Protein AF-A0A9E2S069-F1 (afdb_monomer_lite)

Secondary structure (DSSP, 8-state):
-EEETTEEEEEETTEEEEEETT--SPPP--S----SB---TT-TT--S-SB--S----EEE-SSPPPHHHHHHHHT-SSHHHHHHHHHHT--SEEE----

pLDDT: mean 95.35, std 4.2, range [63.06, 98.62]

Structure (mmCIF, N/CA/C/O backbone):
data_AF-A0A9E2S069-F1
#
_entry.id   AF-A0A9E2S069-F1
#
loop_
_atom_site.group_PDB
_atom_site.id
_atom_site.type_symbol
_atom_site.label_atom_id
_atom_site.label_alt_id
_atom_site.label_comp_id
_atom_site.label_asym_id
_atom_site.label_entity_id
_atom_site.label_seq_id
_atom_site.pdbx_PDB_ins_code
_atom_site.Cartn_x
_atom_site.Cartn_y
_atom_site.Cartn_z
_atom_site.occupancy
_atom_site.B_iso_or_equiv
_atom_site.auth_seq_id
_atom_site.auth_comp_id
_atom_site.auth_asym_id
_atom_site.auth_atom_id
_atom_site.pdbx_PDB_model_num
ATOM 1 N N . ALA A 1 1 ? 0.443 -3.368 -1.540 1.00 88.69 1 ALA A N 1
ATOM 2 C CA . ALA A 1 1 ? 1.568 -4.324 -1.665 1.00 88.69 1 ALA A CA 1
ATOM 3 C C . ALA A 1 1 ? 2.400 -4.294 -0.386 1.00 88.69 1 ALA A C 1
ATOM 5 O O . ALA A 1 1 ? 2.338 -3.306 0.332 1.00 88.69 1 ALA A O 1
ATOM 6 N N . THR A 1 2 ? 3.148 -5.354 -0.094 1.00 95.38 2 THR A N 1
ATOM 7 C CA . THR A 1 2 ? 4.043 -5.463 1.069 1.00 95.38 2 THR A CA 1
ATOM 8 C C . THR A 1 2 ? 5.402 -5.998 0.613 1.00 95.38 2 THR A C 1
ATOM 10 O O . THR A 1 2 ? 5.453 -6.784 -0.333 1.00 95.38 2 THR A O 1
ATOM 13 N N . LEU A 1 3 ? 6.491 -5.553 1.240 1.00 97.31 3 LEU A N 1
ATOM 14 C CA . LEU A 1 3 ? 7.865 -5.910 0.878 1.00 97.31 3 LEU A CA 1
ATOM 15 C C . LEU A 1 3 ? 8.624 -6.358 2.124 1.00 97.31 3 LEU A C 1
ATOM 17 O O . LEU A 1 3 ? 8.684 -5.629 3.112 1.00 97.31 3 LEU A O 1
ATOM 21 N N . SER A 1 4 ? 9.224 -7.542 2.062 1.00 96.56 4 SER A N 1
ATOM 22 C CA . SER A 1 4 ? 10.077 -8.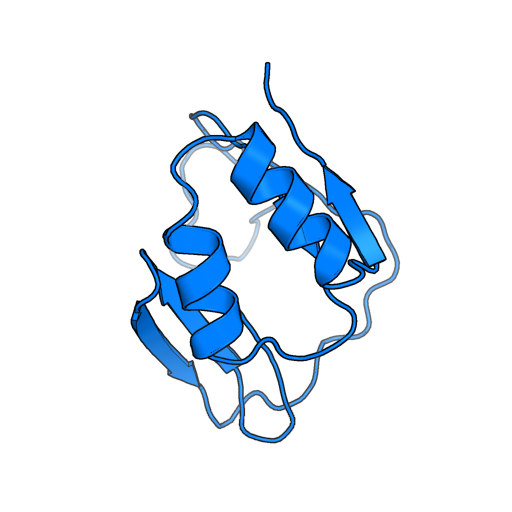086 3.121 1.00 96.56 4 SER A CA 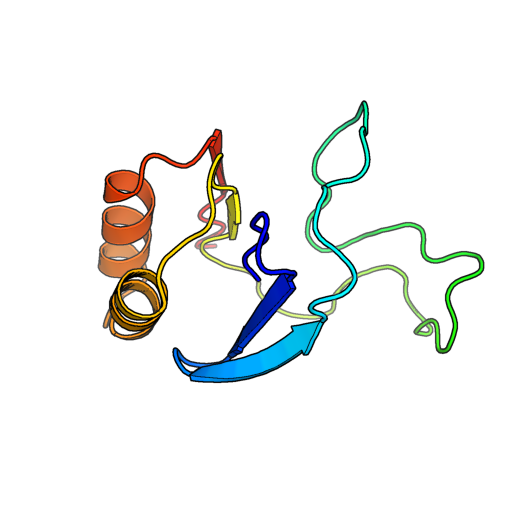1
ATOM 23 C C . SER A 1 4 ? 11.317 -8.756 2.531 1.00 96.56 4 SER A C 1
ATOM 25 O O . SER A 1 4 ? 11.479 -8.835 1.315 1.00 96.56 4 SER A O 1
ATOM 27 N N . SER A 1 5 ? 12.163 -9.322 3.392 1.00 96.19 5 SER A N 1
ATOM 28 C CA . SER A 1 5 ? 13.277 -10.174 2.963 1.00 96.19 5 SER A CA 1
ATOM 29 C C . SER A 1 5 ? 12.836 -11.429 2.197 1.00 96.19 5 SER A C 1
ATOM 31 O O . SER A 1 5 ? 13.664 -12.039 1.531 1.00 96.19 5 SER A O 1
ATOM 33 N N . ALA A 1 6 ? 11.556 -11.811 2.270 1.00 96.00 6 ALA A N 1
ATOM 34 C CA . ALA A 1 6 ? 10.988 -12.923 1.509 1.00 96.00 6 ALA A CA 1
ATOM 35 C C . ALA A 1 6 ? 10.483 -12.525 0.107 1.00 96.00 6 ALA A C 1
ATOM 37 O O . ALA A 1 6 ? 10.052 -13.398 -0.644 1.00 96.00 6 ALA A O 1
ATOM 38 N N . GLY A 1 7 ? 10.497 -11.233 -0.237 1.00 97.25 7 GLY A N 1
ATOM 39 C CA . GLY A 1 7 ? 10.020 -10.726 -1.522 1.00 97.25 7 GLY A CA 1
ATOM 40 C C . GLY A 1 7 ? 8.949 -9.644 -1.409 1.00 97.25 7 GLY A C 1
ATOM 41 O O . GLY A 1 7 ? 8.604 -9.174 -0.316 1.00 97.25 7 GLY A O 1
ATOM 42 N N . MET A 1 8 ? 8.393 -9.288 -2.565 1.00 98.06 8 MET A N 1
ATOM 43 C CA . MET A 1 8 ? 7.263 -8.376 -2.712 1.00 98.06 8 MET A CA 1
ATOM 44 C C . MET A 1 8 ? 5.968 -9.148 -2.970 1.00 98.06 8 MET A C 1
ATOM 46 O O . MET A 1 8 ? 5.941 -10.086 -3.763 1.00 98.06 8 MET A O 1
ATOM 50 N N . PHE A 1 9 ? 4.874 -8.720 -2.346 1.00 98.25 9 PHE A N 1
ATOM 51 C CA . PHE A 1 9 ? 3.566 -9.367 -2.454 1.00 98.25 9 PHE A CA 1
ATOM 52 C C . PHE A 1 9 ? 2.475 -8.326 -2.723 1.00 98.25 9 PHE A C 1
ATOM 54 O O . PHE A 1 9 ? 2.368 -7.313 -2.020 1.00 98.25 9 PHE A O 1
ATOM 61 N N . LEU A 1 10 ? 1.648 -8.573 -3.738 1.00 98.12 10 LEU A N 1
ATOM 62 C CA . LEU A 1 10 ? 0.504 -7.741 -4.096 1.00 98.12 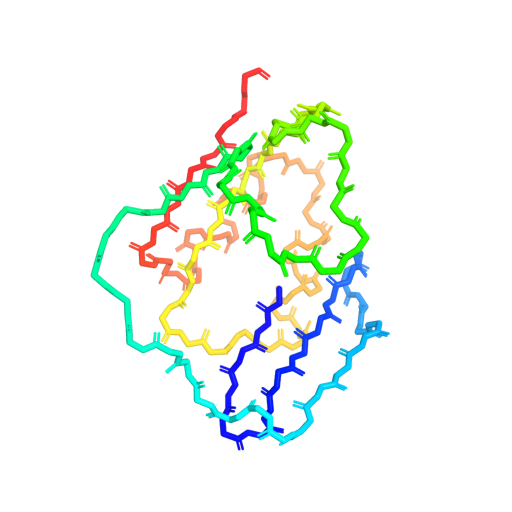10 LEU A CA 1
ATOM 63 C C . LEU A 1 10 ? -0.785 -8.429 -3.662 1.00 98.12 10 LEU A C 1
ATOM 65 O O . LEU A 1 10 ? -1.028 -9.586 -4.006 1.00 98.12 10 LEU A O 1
ATOM 69 N N . TYR A 1 11 ? -1.611 -7.677 -2.946 1.00 98.44 11 TYR A N 1
ATOM 70 C CA . TYR A 1 11 ? -2.922 -8.103 -2.490 1.00 98.44 11 TYR A CA 1
ATOM 71 C C . TYR A 1 11 ? -3.983 -7.192 -3.102 1.00 98.44 11 TYR A C 1
ATOM 73 O O . TYR A 1 11 ? -3.768 -5.981 -3.178 1.00 98.44 11 TYR A O 1
ATOM 81 N N . VAL A 1 12 ? -5.100 -7.781 -3.513 1.00 97.94 12 VAL A N 1
ATOM 82 C CA . VAL A 1 12 ? -6.320 -7.106 -3.968 1.00 97.94 12 VAL A CA 1
ATOM 83 C C . VAL A 1 12 ? -7.475 -7.764 -3.226 1.00 97.94 12 VAL A C 1
ATOM 85 O O . VAL A 1 12 ? -7.495 -8.988 -3.102 1.00 97.94 12 VAL A O 1
ATOM 88 N N . ASP A 1 13 ? -8.383 -6.964 -2.671 1.00 97.06 13 ASP A N 1
ATOM 89 C CA . ASP A 1 13 ? -9.546 -7.447 -1.918 1.00 97.06 13 ASP A CA 1
ATOM 90 C C . ASP A 1 13 ? -9.184 -8.476 -0.828 1.00 97.06 13 ASP A C 1
ATOM 92 O O . ASP A 1 13 ? -9.733 -9.574 -0.738 1.00 97.06 13 ASP A O 1
ATOM 96 N N . GLY A 1 14 ? -8.147 -8.168 -0.041 1.00 97.19 14 GLY A N 1
ATOM 97 C CA . GLY A 1 14 ? -7.658 -9.050 1.025 1.00 97.19 14 GLY A CA 1
ATOM 98 C C . GLY A 1 14 ? -6.864 -10.281 0.557 1.00 97.19 14 GLY A C 1
ATOM 99 O O . GLY A 1 14 ? -6.286 -10.977 1.388 1.00 97.19 14 GLY A O 1
ATOM 100 N N . THR A 1 15 ? -6.782 -10.547 -0.750 1.00 97.62 15 THR A N 1
ATOM 101 C CA . THR A 1 15 ? -6.228 -11.788 -1.316 1.00 97.62 15 THR A CA 1
ATOM 102 C C . THR A 1 15 ? -4.924 -11.535 -2.067 1.00 97.62 15 THR A C 1
ATOM 104 O O . THR A 1 15 ? -4.829 -10.586 -2.841 1.00 97.62 15 THR A O 1
ATOM 107 N N . GLN A 1 16 ? -3.906 -12.385 -1.884 1.00 98.06 16 GLN A N 1
ATOM 108 C CA . GLN A 1 16 ? -2.657 -12.279 -2.646 1.00 98.06 16 GLN A CA 1
ATOM 109 C C . GLN A 1 16 ? -2.893 -12.657 -4.116 1.00 98.06 16 GLN A C 1
ATOM 111 O O . GLN A 1 16 ? -3.282 -13.784 -4.408 1.00 98.06 16 GLN A O 1
ATOM 116 N N . VAL A 1 17 ? -2.601 -11.739 -5.039 1.00 98.62 17 VAL A N 1
ATOM 117 C CA . VAL A 1 17 ? -2.787 -11.937 -6.491 1.00 98.62 17 VAL A CA 1
ATOM 118 C C . VAL A 1 17 ? -1.475 -12.031 -7.265 1.00 98.62 17 VAL A C 1
ATOM 120 O O . VAL A 1 17 ? -1.451 -12.562 -8.371 1.00 98.62 17 VAL A O 1
ATOM 123 N N . ALA A 1 18 ? -0.374 -11.535 -6.697 1.00 98.25 18 ALA A N 1
ATOM 124 C CA . ALA A 1 18 ? 0.952 -11.654 -7.290 1.00 98.25 18 ALA A CA 1
ATOM 125 C C . ALA A 1 18 ? 2.045 -11.619 -6.218 1.00 98.25 18 ALA A C 1
ATOM 127 O O . ALA A 1 18 ? 1.859 -11.069 -5.128 1.00 98.25 18 ALA A O 1
ATOM 128 N N . SER A 1 19 ? 3.203 -12.180 -6.549 1.00 98.06 19 SER A N 1
ATOM 129 C CA . SER A 1 19 ? 4.402 -12.125 -5.718 1.00 98.06 19 SER A CA 1
ATOM 130 C C . SER A 1 19 ? 5.659 -12.149 -6.577 1.00 98.06 19 SER A C 1
ATOM 132 O O . SER A 1 19 ? 5.691 -12.847 -7.589 1.00 98.06 19 SER A O 1
ATOM 134 N N . ASP A 1 20 ? 6.697 -11.454 -6.129 1.00 97.75 20 ASP A N 1
ATOM 135 C CA . ASP A 1 20 ? 8.040 -11.500 -6.699 1.00 97.75 20 ASP A CA 1
ATOM 136 C C . ASP A 1 20 ? 9.058 -11.762 -5.574 1.00 97.75 20 ASP A C 1
ATOM 138 O O . ASP A 1 20 ? 9.365 -10.850 -4.800 1.00 97.75 20 ASP A O 1
ATOM 142 N N . PRO A 1 21 ? 9.577 -12.998 -5.449 1.00 97.44 21 PRO A N 1
ATOM 143 C CA . PRO A 1 21 ? 10.543 -13.345 -4.410 1.00 97.44 21 PRO A CA 1
ATOM 144 C C . PRO A 1 21 ? 11.943 -12.773 -4.673 1.00 97.44 21 PRO A C 1
ATOM 146 O O . PRO A 1 21 ? 12.777 -12.789 -3.772 1.00 97.44 21 PRO A O 1
ATOM 149 N N . SER A 1 22 ? 12.229 -12.289 -5.888 1.00 97.62 22 SER A N 1
ATOM 150 C CA . SER A 1 22 ? 13.551 -11.761 -6.246 1.00 97.62 22 SER A CA 1
ATOM 151 C C . SER A 1 22 ? 13.774 -10.324 -5.768 1.00 97.62 22 SER A C 1
ATOM 153 O O . SER A 1 22 ? 14.916 -9.896 -5.605 1.00 97.62 22 SER A O 1
ATOM 155 N N . ASN A 1 23 ? 12.695 -9.587 -5.497 1.00 96.25 23 ASN A N 1
ATOM 156 C CA . ASN A 1 23 ? 12.754 -8.218 -5.009 1.00 96.25 23 ASN A CA 1
ATOM 157 C C . ASN A 1 23 ? 12.612 -8.178 -3.481 1.00 96.25 23 ASN A C 1
ATOM 159 O O . ASN A 1 23 ? 11.504 -8.207 -2.950 1.00 96.25 23 ASN A O 1
ATOM 163 N N . THR A 1 24 ? 13.742 -8.127 -2.775 1.00 96.88 24 THR A N 1
ATOM 164 C CA . THR A 1 24 ? 13.808 -8.250 -1.306 1.00 96.88 24 THR A CA 1
ATOM 165 C C . THR A 1 24 ? 14.182 -6.952 -0.589 1.00 96.88 24 THR A C 1
ATOM 167 O O . THR A 1 24 ? 14.372 -6.948 0.628 1.00 96.88 24 THR A O 1
ATOM 170 N N . SER A 1 25 ? 14.349 -5.847 -1.320 1.00 94.75 25 SER A N 1
ATOM 171 C CA . SER A 1 25 ? 14.798 -4.568 -0.761 1.00 94.75 25 SER A CA 1
ATOM 172 C C . SER A 1 25 ? 14.189 -3.388 -1.499 1.00 94.75 25 SER A C 1
ATOM 174 O O . SER A 1 25 ? 14.158 -3.367 -2.727 1.00 94.75 25 SER A O 1
ATOM 176 N N . ALA A 1 26 ? 13.756 -2.377 -0.749 1.00 90.94 26 ALA A N 1
ATOM 177 C CA . ALA A 1 26 ? 13.245 -1.150 -1.337 1.00 90.94 26 ALA A CA 1
ATOM 178 C C . ALA A 1 26 ? 14.387 -0.344 -1.966 1.00 90.94 26 ALA A C 1
ATOM 180 O O . ALA A 1 26 ? 15.503 -0.306 -1.444 1.00 90.94 26 ALA A O 1
ATOM 181 N N . GLN A 1 27 ? 14.088 0.357 -3.054 1.00 91.25 27 GLN A N 1
ATOM 182 C CA . GLN A 1 27 ? 14.981 1.382 -3.574 1.00 91.25 27 GLN A CA 1
ATOM 183 C C . GLN A 1 27 ? 15.045 2.562 -2.593 1.00 91.25 27 GLN A C 1
ATOM 185 O O . GLN A 1 27 ? 14.013 3.073 -2.158 1.00 91.25 27 GLN A O 1
ATOM 190 N N . THR A 1 28 ? 16.251 3.050 -2.298 1.00 91.06 28 THR A N 1
ATOM 191 C CA . THR A 1 28 ? 16.419 4.320 -1.583 1.00 91.06 28 THR A CA 1
ATOM 192 C C . THR A 1 28 ? 15.945 5.469 -2.467 1.00 91.06 28 THR A C 1
ATOM 194 O O . THR A 1 28 ? 16.476 5.682 -3.558 1.00 91.06 28 THR A O 1
ATOM 197 N N . PHE A 1 29 ? 14.972 6.234 -1.982 1.00 88.69 29 PHE A N 1
ATOM 198 C CA . PHE A 1 29 ? 14.405 7.369 -2.698 1.00 88.69 29 PHE A CA 1
ATOM 199 C C . PHE A 1 29 ? 14.319 8.589 -1.779 1.00 88.69 29 PHE A C 1
ATOM 201 O O . PHE A 1 29 ? 13.857 8.484 -0.646 1.00 88.69 29 PHE A O 1
ATOM 208 N N . SER A 1 30 ? 14.767 9.747 -2.272 1.00 92.69 30 SER A N 1
ATOM 209 C CA . SER A 1 30 ? 14.629 11.035 -1.586 1.00 92.69 30 SER A CA 1
ATOM 210 C C . SER A 1 30 ? 13.639 11.897 -2.357 1.00 92.69 30 SER A C 1
ATOM 212 O O . SER A 1 30 ? 13.885 12.261 -3.508 1.00 92.69 30 SER A O 1
ATOM 214 N N . GLY A 1 31 ? 12.500 12.192 -1.739 1.00 91.94 31 GLY A N 1
ATOM 215 C CA . GLY A 1 31 ? 11.432 12.957 -2.364 1.00 91.94 31 GLY A CA 1
ATOM 216 C C . GLY A 1 31 ? 10.120 12.839 -1.602 1.00 91.94 31 GLY A C 1
ATOM 217 O O . GLY A 1 31 ? 10.081 12.397 -0.456 1.00 91.94 31 GLY A O 1
ATOM 218 N N . TYR A 1 32 ? 9.042 13.244 -2.265 1.00 92.31 32 TYR A N 1
ATOM 219 C CA . TYR A 1 32 ? 7.689 13.186 -1.726 1.00 92.31 32 TYR A CA 1
ATOM 220 C C . TYR A 1 32 ? 6.933 11.992 -2.296 1.00 92.31 32 TYR A C 1
ATOM 222 O O . TYR A 1 32 ? 7.113 11.639 -3.464 1.00 92.31 32 TYR A O 1
ATOM 230 N N . TRP A 1 33 ? 6.035 1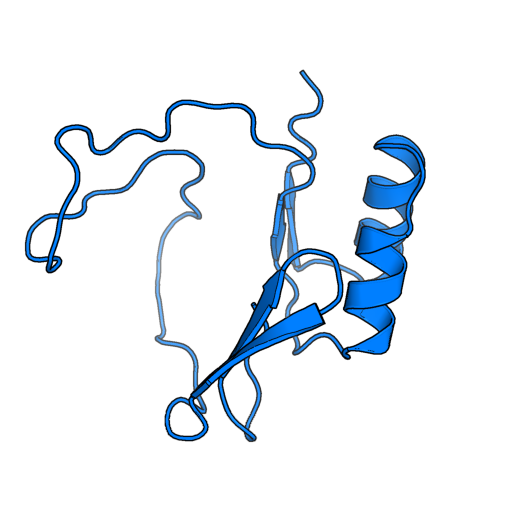1.430 -1.489 1.00 93.38 33 TRP A N 1
ATOM 231 C CA . TRP A 1 33 ? 4.989 10.547 -1.991 1.00 93.38 33 TRP A CA 1
ATOM 232 C C . TRP A 1 33 ? 4.112 11.299 -2.995 1.00 93.38 33 TRP A C 1
ATOM 234 O O . TRP A 1 33 ? 3.761 12.460 -2.776 1.00 93.38 33 TRP A O 1
ATOM 244 N N . ARG A 1 34 ? 3.770 10.637 -4.101 1.00 94.56 34 ARG A N 1
ATOM 245 C CA . ARG A 1 34 ? 2.868 11.156 -5.132 1.00 94.56 34 ARG A CA 1
ATOM 246 C C . ARG A 1 34 ? 1.657 10.242 -5.204 1.00 94.56 34 ARG A C 1
ATOM 248 O O . ARG A 1 34 ? 1.817 9.031 -5.323 1.00 94.56 34 ARG A O 1
ATOM 255 N N . LEU A 1 35 ? 0.464 10.819 -5.101 1.00 95.19 35 LEU A N 1
ATOM 256 C CA . LEU A 1 35 ? -0.808 10.101 -5.136 1.00 95.19 35 LEU A CA 1
ATOM 257 C C . LEU A 1 35 ? -1.644 10.653 -6.291 1.00 95.19 35 LEU A C 1
ATOM 259 O O . LEU A 1 35 ? -1.771 11.867 -6.432 1.00 95.19 35 LEU A O 1
ATOM 263 N N . GLY A 1 36 ? -2.190 9.772 -7.129 1.00 95.06 36 GLY A N 1
ATOM 264 C CA . GLY A 1 36 ? -3.049 10.152 -8.258 1.00 95.06 36 GLY A CA 1
ATOM 265 C C . GLY A 1 36 ? -2.334 10.762 -9.475 1.00 95.06 36 GLY A C 1
ATOM 266 O O . GLY A 1 36 ? -2.999 11.109 -10.447 1.00 95.06 36 GLY A O 1
ATOM 267 N N . TYR A 1 37 ? -1.005 10.875 -9.452 1.00 95.38 37 TYR A N 1
ATOM 268 C CA . TYR A 1 37 ? -0.180 11.316 -10.579 1.00 95.38 37 TYR A CA 1
ATOM 269 C C . TYR A 1 37 ? 1.260 10.821 -10.422 1.00 95.38 37 TYR A C 1
ATOM 271 O O . TYR A 1 37 ? 1.784 10.832 -9.307 1.00 95.38 37 TYR A O 1
ATOM 279 N N . ASP A 1 38 ? 1.927 10.484 -11.528 1.00 94.38 38 ASP A N 1
ATOM 280 C CA . ASP A 1 38 ? 3.390 10.385 -11.571 1.00 94.38 38 ASP A CA 1
ATOM 281 C C . ASP A 1 38 ? 3.948 10.647 -12.984 1.00 94.38 38 ASP A C 1
ATOM 283 O O . ASP A 1 38 ? 3.216 10.625 -13.964 1.00 94.38 38 ASP A O 1
ATOM 287 N N . ASN A 1 39 ? 5.257 10.873 -13.115 1.00 92.62 39 ASN A N 1
ATOM 288 C CA . ASN A 1 39 ? 5.936 10.898 -14.407 1.00 92.62 39 ASN A CA 1
ATOM 289 C C . ASN A 1 39 ? 6.296 9.470 -14.836 1.00 92.62 39 ASN A C 1
ATOM 291 O O . ASN A 1 39 ? 7.252 8.883 -14.329 1.00 92.62 39 ASN A O 1
ATOM 295 N N . LEU A 1 40 ? 5.565 8.945 -15.819 1.00 93.81 40 LEU A N 1
ATOM 296 C CA . LEU A 1 40 ? 5.726 7.574 -16.308 1.00 93.81 40 LEU A CA 1
ATOM 297 C C . LEU A 1 40 ? 6.613 7.468 -17.561 1.00 93.81 40 LEU A C 1
ATOM 299 O O . LEU A 1 40 ? 6.569 6.470 -18.284 1.00 93.81 40 LEU A O 1
ATOM 303 N N . ASN A 1 41 ? 7.403 8.496 -17.880 1.00 94.00 41 ASN A N 1
ATOM 304 C CA . ASN A 1 41 ? 8.278 8.465 -19.052 1.00 94.00 41 ASN A CA 1
ATOM 305 C C . ASN A 1 41 ? 9.252 7.277 -18.982 1.00 94.00 41 ASN A C 1
ATOM 307 O O . ASN A 1 41 ? 9.966 7.098 -18.000 1.00 94.00 41 ASN A O 1
ATOM 311 N N . GLY A 1 42 ? 9.281 6.471 -20.047 1.00 93.06 42 GLY A N 1
ATOM 312 C CA . GLY A 1 42 ? 10.123 5.274 -20.142 1.00 93.06 42 GLY A CA 1
ATOM 313 C C . GLY A 1 42 ? 9.509 3.995 -19.564 1.00 93.06 42 GLY A C 1
ATOM 314 O O . GLY A 1 42 ? 10.109 2.933 -19.716 1.00 93.06 42 GLY A O 1
ATOM 315 N N . TRP A 1 43 ? 8.320 4.053 -18.954 1.00 92.56 43 TRP A N 1
ATOM 316 C CA . TRP A 1 43 ? 7.619 2.849 -18.507 1.00 92.56 43 TRP A CA 1
ATOM 317 C C . TRP A 1 43 ? 7.009 2.087 -19.693 1.00 92.56 43 TRP A C 1
ATOM 319 O O . TRP A 1 43 ? 6.383 2.704 -20.565 1.00 92.56 43 TRP A O 1
ATOM 329 N N . PRO A 1 44 ? 7.130 0.747 -19.733 1.00 95.06 44 PRO A N 1
ATOM 330 C CA . PRO A 1 44 ? 6.359 -0.073 -20.660 1.00 95.06 44 PRO A CA 1
ATOM 331 C C . PRO A 1 44 ? 4.854 0.148 -20.460 1.00 95.06 44 PRO A C 1
ATOM 333 O O . PRO A 1 44 ? 4.391 0.290 -19.330 1.00 95.06 44 PRO A O 1
ATOM 336 N N . SER A 1 45 ? 4.084 0.150 -21.551 1.00 93.38 45 SER A N 1
ATOM 337 C CA . SER A 1 45 ? 2.613 0.253 -21.515 1.00 93.38 45 SER A CA 1
ATOM 338 C C . SER A 1 45 ? 2.059 1.507 -20.811 1.00 93.38 45 SER A C 1
ATOM 340 O O . SER A 1 45 ? 0.987 1.455 -20.209 1.00 93.38 45 SER A O 1
ATOM 342 N N . LYS A 1 46 ? 2.769 2.642 -20.892 1.00 92.69 46 LYS A N 1
ATOM 343 C CA . LYS A 1 46 ? 2.332 3.932 -20.329 1.00 92.69 46 LYS A CA 1
ATOM 344 C C . LYS A 1 46 ? 0.915 4.331 -20.821 1.00 92.69 46 LYS A C 1
ATOM 346 O O . LYS A 1 46 ? 0.671 4.286 -22.030 1.00 92.69 46 LYS A O 1
ATOM 351 N N . PRO A 1 47 ? -0.000 4.773 -19.930 1.00 92.44 47 PRO A N 1
ATOM 352 C CA . PRO A 1 47 ? -1.312 5.308 -20.313 1.00 92.44 47 PRO A CA 1
ATOM 353 C C . PRO A 1 47 ? -1.221 6.670 -21.025 1.00 92.44 47 PRO A C 1
ATOM 355 O O . PRO A 1 47 ? -0.210 7.364 -20.968 1.00 92.44 47 PRO A O 1
ATOM 358 N N . ALA A 1 48 ? -2.312 7.096 -21.671 1.00 92.94 48 ALA A N 1
ATOM 359 C CA . ALA A 1 48 ? -2.367 8.392 -22.363 1.00 92.94 48 ALA A CA 1
ATOM 360 C C . ALA A 1 48 ? -2.277 9.609 -21.417 1.00 92.94 48 ALA A C 1
ATOM 362 O O . ALA A 1 48 ? -1.876 10.689 -21.844 1.00 92.94 48 ALA A O 1
ATOM 363 N N . SER A 1 49 ? -2.652 9.437 -20.148 1.00 95.06 49 SER A N 1
ATOM 364 C CA . SER A 1 49 ? -2.594 10.459 -19.101 1.00 95.06 49 SER A CA 1
ATOM 365 C C . SER A 1 49 ? -1.713 9.970 -17.957 1.00 95.06 49 SER A C 1
ATOM 367 O O . SER A 1 49 ? -1.852 8.831 -17.524 1.00 95.06 49 SER A O 1
ATOM 369 N N . ASP A 1 50 ? -0.862 10.854 -17.439 1.00 96.50 50 ASP A N 1
ATOM 370 C CA . ASP A 1 50 ? -0.054 10.622 -16.235 1.00 96.50 50 ASP A CA 1
ATOM 371 C C . ASP A 1 50 ? -0.877 10.752 -14.929 1.00 96.50 50 ASP A C 1
ATOM 373 O O . ASP A 1 50 ? -0.386 10.450 -13.842 1.00 96.50 50 ASP A O 1
ATOM 377 N N . TYR A 1 51 ? -2.141 11.186 -15.026 1.00 96.50 51 TYR A N 1
ATOM 378 C CA . TYR A 1 51 ? -3.082 11.301 -13.906 1.00 96.50 51 TYR A CA 1
ATOM 379 C C . TYR A 1 51 ? -4.009 10.089 -13.804 1.00 96.50 51 TYR A C 1
ATOM 381 O O . TYR A 1 51 ? -4.554 9.625 -14.810 1.00 96.50 51 TYR A O 1
ATOM 389 N N . PHE A 1 52 ? -4.258 9.645 -12.572 1.00 95.19 52 PHE A N 1
ATOM 390 C CA . PHE A 1 52 ? -5.292 8.666 -12.252 1.00 95.19 52 PHE A CA 1
ATOM 391 C C . PHE A 1 52 ? -6.688 9.283 -12.411 1.00 95.19 52 PHE A C 1
ATOM 393 O O . PHE A 1 52 ? -6.948 10.381 -11.921 1.00 95.19 52 PHE A O 1
ATOM 400 N N . VAL A 1 53 ? -7.595 8.563 -13.075 1.00 95.12 53 VAL A N 1
ATOM 401 C CA . VAL A 1 53 ? -8.995 8.973 -13.252 1.00 95.12 53 VAL A CA 1
ATOM 402 C C . VAL A 1 53 ? -9.875 8.089 -12.375 1.00 95.12 53 VAL A C 1
ATOM 404 O O . VAL A 1 53 ? -10.253 6.988 -12.769 1.00 95.12 53 VAL A O 1
ATOM 407 N N . GLY A 1 54 ? -10.179 8.570 -11.172 1.00 93.38 54 GLY A N 1
ATOM 408 C CA . GLY A 1 54 ? -11.010 7.867 -10.202 1.00 93.38 54 GLY A CA 1
ATOM 409 C C . GLY A 1 54 ? -10.915 8.480 -8.810 1.00 93.38 54 GLY A C 1
ATOM 410 O O . GLY A 1 54 ? -10.294 9.527 -8.619 1.00 93.38 54 GLY A O 1
ATOM 411 N N . ASN A 1 55 ? -11.521 7.806 -7.837 1.00 94.31 55 ASN A N 1
ATOM 412 C CA . ASN A 1 55 ? -11.445 8.177 -6.430 1.00 94.31 55 ASN A CA 1
ATOM 413 C C . ASN A 1 55 ? -10.350 7.367 -5.729 1.00 94.31 55 ASN A C 1
ATOM 415 O O . ASN A 1 55 ? -10.160 6.185 -6.014 1.00 94.31 55 ASN A O 1
ATOM 419 N N . LEU A 1 56 ? -9.637 8.017 -4.814 1.00 93.94 56 LEU A N 1
ATOM 420 C CA . LEU A 1 56 ? -8.678 7.392 -3.910 1.00 93.94 56 LEU A CA 1
ATOM 421 C C . LEU A 1 56 ? -9.126 7.693 -2.486 1.00 93.94 56 LEU A C 1
ATOM 423 O O . LEU A 1 56 ? -9.501 8.826 -2.200 1.00 93.94 56 LEU A O 1
ATOM 427 N N . ALA A 1 57 ? -9.045 6.693 -1.620 1.00 95.06 57 ALA A N 1
ATOM 428 C CA . ALA A 1 57 ? -9.293 6.806 -0.192 1.00 95.06 57 ALA A CA 1
ATOM 429 C C . ALA A 1 57 ? -8.239 5.989 0.563 1.00 95.06 57 ALA A C 1
ATOM 431 O O . ALA A 1 57 ? -7.603 5.103 -0.012 1.00 95.06 57 ALA A O 1
ATOM 432 N N . ASP A 1 58 ? -8.043 6.332 1.832 1.00 96.25 58 ASP A N 1
ATOM 433 C CA . ASP A 1 58 ? -7.322 5.551 2.833 1.00 96.25 58 ASP A CA 1
ATOM 434 C C . ASP A 1 58 ? -5.903 5.089 2.424 1.00 96.25 58 ASP A C 1
ATOM 436 O O . ASP A 1 58 ? -5.452 3.978 2.704 1.00 96.25 58 ASP A O 1
ATOM 440 N N . VAL A 1 59 ? -5.129 5.977 1.790 1.00 97.25 59 VAL A N 1
ATOM 441 C CA . VAL A 1 59 ? -3.765 5.651 1.350 1.00 97.25 59 VAL A CA 1
ATOM 442 C C . VAL A 1 59 ? -2.791 5.703 2.524 1.00 97.25 59 VAL A C 1
ATOM 444 O O . VAL A 1 59 ? -2.535 6.772 3.078 1.00 97.25 59 VAL A O 1
ATOM 447 N N . ALA A 1 60 ? -2.179 4.567 2.859 1.00 97.88 60 ALA A N 1
ATOM 448 C CA . ALA A 1 60 ? -1.227 4.445 3.961 1.00 97.88 60 ALA A CA 1
ATOM 449 C C . ALA A 1 60 ? 0.094 3.782 3.548 1.00 97.88 60 ALA A C 1
ATOM 451 O O . ALA A 1 60 ? 0.125 2.871 2.720 1.00 97.88 60 ALA A O 1
ATOM 452 N N . ILE A 1 61 ? 1.187 4.215 4.177 1.00 97.19 61 ILE A N 1
ATOM 453 C CA . ILE A 1 61 ? 2.522 3.624 4.055 1.00 97.19 61 ILE A CA 1
ATOM 454 C C . ILE A 1 61 ? 2.935 3.085 5.419 1.00 97.19 61 ILE A C 1
ATOM 456 O O . ILE A 1 61 ? 2.860 3.799 6.416 1.00 97.19 61 ILE A O 1
ATOM 460 N N . PHE A 1 62 ? 3.407 1.841 5.460 1.00 97.19 62 PHE A N 1
ATOM 461 C CA . PHE A 1 62 ? 3.854 1.180 6.685 1.00 97.19 62 PHE A CA 1
ATOM 462 C C . PHE A 1 62 ? 5.374 0.976 6.658 1.00 97.19 62 PHE A C 1
ATOM 464 O O . PHE A 1 62 ? 5.925 0.662 5.601 1.00 97.19 62 PHE A O 1
ATOM 471 N N . PRO A 1 63 ? 6.074 1.135 7.797 1.00 95.31 63 PRO A N 1
ATOM 472 C CA . PRO A 1 63 ? 7.528 0.971 7.866 1.00 95.31 63 PRO A CA 1
ATOM 473 C C . PRO A 1 63 ? 7.979 -0.498 7.795 1.00 95.31 63 PRO A C 1
ATOM 475 O O . PRO A 1 63 ? 9.177 -0.773 7.770 1.00 95.31 63 PRO A O 1
ATOM 478 N N . SER A 1 64 ? 7.040 -1.445 7.795 1.00 94.38 64 SER A N 1
ATOM 479 C CA . SER A 1 64 ? 7.300 -2.879 7.751 1.00 94.38 64 SER A CA 1
ATOM 480 C C . SER A 1 64 ? 6.261 -3.610 6.907 1.00 94.38 64 SER A C 1
ATOM 482 O O . SER A 1 64 ? 5.191 -3.087 6.583 1.00 94.38 64 SER A O 1
ATOM 484 N N . ALA A 1 65 ? 6.599 -4.845 6.545 1.00 97.25 65 ALA A N 1
ATOM 485 C CA . ALA A 1 65 ? 5.718 -5.709 5.789 1.00 97.25 65 ALA A CA 1
ATOM 486 C C . ALA A 1 65 ? 4.444 -6.042 6.581 1.00 97.25 65 ALA A C 1
ATOM 488 O O . ALA A 1 65 ? 4.520 -6.609 7.672 1.00 97.25 65 ALA A O 1
ATOM 489 N N . LEU A 1 66 ? 3.272 -5.759 6.008 1.00 98.06 66 LEU A N 1
ATOM 490 C CA . LEU A 1 66 ? 2.005 -6.238 6.556 1.00 98.06 66 LEU A CA 1
ATOM 491 C C . LEU A 1 66 ? 1.864 -7.751 6.363 1.00 98.06 66 LEU A C 1
ATOM 493 O O . LEU A 1 66 ? 2.240 -8.293 5.320 1.00 98.06 66 LEU A O 1
ATOM 497 N N . SER A 1 67 ? 1.271 -8.410 7.360 1.00 97.38 67 SER A N 1
ATOM 498 C CA . SER A 1 67 ? 0.846 -9.808 7.256 1.00 97.38 67 SER A CA 1
ATOM 499 C C . SER A 1 67 ? -0.415 -9.936 6.395 1.00 97.38 67 SER A C 1
ATOM 501 O O . SER A 1 67 ? -1.214 -9.000 6.324 1.00 97.38 67 SER A O 1
ATOM 503 N N . ALA A 1 68 ? -0.651 -11.116 5.811 1.00 97.19 68 ALA A N 1
ATOM 504 C CA . ALA A 1 68 ? -1.896 -11.400 5.091 1.00 97.19 68 ALA A CA 1
ATOM 505 C C . ALA A 1 68 ? -3.141 -11.175 5.973 1.00 97.19 68 ALA A C 1
ATOM 507 O O . ALA A 1 68 ? -4.146 -10.653 5.500 1.00 97.19 68 ALA A O 1
ATOM 508 N N . GLN A 1 69 ? -3.051 -11.480 7.274 1.00 97.81 69 GLN A N 1
ATOM 509 C CA . GLN A 1 69 ? -4.134 -11.236 8.227 1.00 97.81 69 GLN A CA 1
ATOM 510 C C . GLN A 1 69 ? -4.412 -9.740 8.412 1.00 97.81 69 GLN A C 1
ATOM 512 O O . GLN A 1 69 ? -5.568 -9.339 8.436 1.00 97.81 69 GLN A O 1
ATOM 517 N N . SER A 1 70 ? -3.370 -8.908 8.516 1.00 98.12 70 SER A N 1
ATOM 518 C CA . SER A 1 70 ? -3.523 -7.450 8.617 1.00 98.12 70 SER A CA 1
ATOM 519 C C . SER A 1 70 ? -4.196 -6.882 7.368 1.00 98.12 70 SER A C 1
ATOM 521 O O . SER A 1 70 ? -5.100 -6.064 7.483 1.00 98.12 70 SER A O 1
ATOM 523 N N . VAL A 1 71 ? -3.799 -7.355 6.182 1.00 98.19 71 VAL A N 1
ATOM 524 C CA . VAL A 1 71 ? -4.413 -6.950 4.909 1.00 98.19 71 VAL A CA 1
ATOM 525 C C . VAL A 1 71 ? -5.885 -7.371 4.842 1.00 98.19 71 VAL A C 1
ATOM 527 O O . VAL A 1 71 ? -6.729 -6.566 4.459 1.00 98.19 71 VAL A O 1
ATOM 530 N N . ALA A 1 72 ? -6.211 -8.597 5.261 1.00 97.62 72 ALA A N 1
ATOM 531 C CA . ALA A 1 72 ? -7.593 -9.066 5.327 1.00 97.62 72 ALA A CA 1
ATOM 532 C C . ALA A 1 72 ? -8.438 -8.249 6.320 1.00 97.62 72 ALA A C 1
ATOM 534 O O . ALA A 1 72 ? -9.579 -7.912 6.015 1.00 97.62 72 ALA A O 1
ATOM 535 N N . THR A 1 73 ? -7.874 -7.879 7.477 1.00 97.50 73 THR A N 1
ATOM 536 C CA . THR A 1 73 ? -8.546 -7.012 8.455 1.00 97.50 73 THR A CA 1
ATOM 537 C C . THR A 1 73 ? -8.873 -5.644 7.859 1.00 97.50 73 THR A C 1
ATOM 539 O O . THR A 1 73 ? -10.007 -5.196 8.008 1.00 97.50 73 THR A O 1
ATOM 542 N N . LEU A 1 74 ? -7.923 -5.009 7.159 1.00 97.81 74 LEU A N 1
ATOM 543 C CA . LEU A 1 74 ? -8.158 -3.731 6.475 1.00 97.81 74 LEU A CA 1
ATOM 544 C C . LEU A 1 74 ? -9.301 -3.849 5.458 1.00 97.81 74 LEU A C 1
ATOM 546 O O . LEU A 1 74 ? -10.263 -3.096 5.536 1.00 97.81 74 LEU A O 1
ATOM 550 N N . TYR A 1 75 ? -9.249 -4.859 4.585 1.00 97.50 75 TYR A N 1
ATOM 551 C CA . TYR A 1 75 ? -10.290 -5.103 3.581 1.00 97.50 75 TYR A CA 1
ATOM 552 C C . TYR A 1 75 ? -11.675 -5.387 4.188 1.00 97.50 75 TYR A C 1
ATOM 554 O O . TYR A 1 75 ? -12.695 -5.014 3.620 1.00 97.50 75 TYR A O 1
ATOM 562 N N . SER A 1 76 ? -11.729 -6.049 5.347 1.00 97.62 76 SER A N 1
ATOM 563 C CA . SER A 1 76 ? -12.993 -6.397 6.008 1.00 97.62 76 SER A CA 1
ATOM 564 C C . SER A 1 76 ? -13.706 -5.217 6.679 1.00 97.62 76 SER A C 1
ATOM 566 O O . SER A 1 76 ? -14.816 -5.388 7.188 1.00 97.62 76 SER A O 1
ATOM 568 N N . ALA A 1 77 ? -13.086 -4.033 6.717 1.00 97.06 77 ALA A N 1
ATOM 569 C CA . ALA A 1 77 ? -13.706 -2.841 7.270 1.00 97.06 77 ALA A CA 1
ATOM 570 C C . ALA A 1 77 ? -14.983 -2.482 6.494 1.00 97.06 77 ALA A C 1
ATOM 572 O O . ALA A 1 77 ? -14.998 -2.370 5.274 1.00 97.06 77 ALA A O 1
ATOM 573 N N . THR A 1 78 ? -16.086 -2.277 7.215 1.00 95.12 78 THR A N 1
ATOM 574 C CA . THR A 1 78 ? -17.404 -2.023 6.606 1.00 95.12 78 THR A CA 1
ATOM 575 C C . THR A 1 78 ? -17.713 -0.534 6.429 1.00 95.12 78 THR A C 1
ATOM 577 O O . THR A 1 78 ? -18.829 -0.172 6.058 1.00 95.12 78 THR A O 1
ATOM 580 N N . SER A 1 79 ? -16.765 0.345 6.756 1.00 94.56 79 SER A N 1
ATOM 581 C CA . SER A 1 79 ? -16.862 1.795 6.584 1.00 94.56 79 SER A CA 1
ATOM 582 C C . SER A 1 79 ? -15.469 2.409 6.485 1.00 94.56 79 SER A C 1
ATOM 584 O O . SER A 1 79 ? -14.535 1.910 7.112 1.00 94.56 79 SER A O 1
ATOM 586 N N . SER A 1 80 ? -15.347 3.556 5.808 1.00 92.25 80 SER A N 1
ATOM 587 C CA . SER A 1 80 ? -14.084 4.311 5.745 1.00 92.25 80 SER A CA 1
ATOM 588 C C . SER A 1 80 ? -13.572 4.681 7.137 1.00 92.25 80 SER A C 1
ATOM 590 O O . SER A 1 80 ? -12.386 4.604 7.417 1.00 92.25 80 SER A O 1
ATOM 592 N N . SER A 1 81 ? -14.467 5.007 8.078 1.00 94.88 81 SER A N 1
ATOM 593 C CA . SER A 1 81 ? -14.066 5.275 9.464 1.00 94.88 81 SER A CA 1
ATOM 594 C C . SER A 1 81 ? -13.444 4.058 10.153 1.00 94.88 81 SER A C 1
ATOM 596 O O . SER A 1 81 ? -12.499 4.220 10.922 1.00 94.88 81 SER A O 1
ATOM 598 N N . ALA A 1 82 ? -13.954 2.850 9.895 1.00 96.50 82 ALA A N 1
ATOM 599 C CA . ALA A 1 82 ? -13.397 1.622 10.448 1.00 96.50 82 ALA A CA 1
ATOM 600 C C . ALA A 1 82 ? -12.051 1.287 9.791 1.00 96.50 82 ALA A C 1
ATOM 602 O O . ALA A 1 82 ? -11.113 0.916 10.496 1.00 96.50 82 ALA A O 1
ATOM 603 N N . GLU A 1 83 ? -11.939 1.483 8.475 1.00 96.94 83 GLU A N 1
ATOM 604 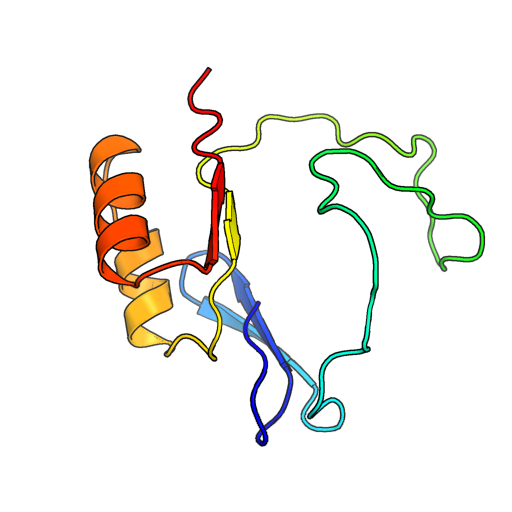C CA . GLU A 1 83 ? -10.695 1.288 7.729 1.00 96.94 83 GLU A CA 1
ATOM 605 C C . GLU A 1 83 ? -9.608 2.253 8.208 1.00 96.94 83 GLU A C 1
ATOM 607 O O . GLU A 1 83 ? -8.543 1.807 8.632 1.00 96.94 83 GLU A O 1
ATOM 612 N N . SER A 1 84 ? -9.900 3.557 8.281 1.00 97.12 84 SER A N 1
ATOM 613 C CA . SER A 1 84 ? -8.965 4.560 8.796 1.00 97.12 84 SER A CA 1
ATOM 614 C C . SER A 1 84 ? -8.479 4.230 10.217 1.00 97.12 84 SER A C 1
ATOM 616 O O . SER A 1 84 ? -7.299 4.397 10.523 1.00 97.12 84 SER A O 1
ATOM 618 N N . GLN A 1 85 ? -9.353 3.737 11.105 1.00 97.19 85 GLN A N 1
ATOM 619 C CA . GLN A 1 85 ? -8.950 3.327 12.459 1.00 97.19 85 GLN A CA 1
ATOM 620 C C . GLN A 1 85 ? -8.059 2.079 12.447 1.00 97.19 85 GLN A C 1
ATOM 622 O O . GLN A 1 85 ? -7.059 2.029 13.165 1.00 97.19 85 GLN A O 1
ATOM 627 N N . ALA A 1 86 ? -8.385 1.088 11.615 1.00 97.81 86 ALA A N 1
ATOM 628 C CA . ALA A 1 86 ? -7.567 -0.108 11.450 1.00 97.81 86 ALA A CA 1
ATOM 629 C C . ALA A 1 86 ? -6.182 0.229 10.867 1.00 97.81 86 ALA A C 1
ATOM 631 O O . ALA A 1 86 ? -5.178 -0.322 11.317 1.00 97.81 86 ALA A O 1
ATOM 632 N N . ILE A 1 87 ? -6.109 1.187 9.938 1.00 98.44 87 ILE A N 1
ATOM 633 C CA . ILE A 1 87 ? -4.853 1.734 9.417 1.00 98.44 87 ILE A CA 1
ATOM 634 C C . ILE A 1 87 ? -4.039 2.368 10.541 1.00 98.44 87 ILE A C 1
ATOM 636 O O . ILE A 1 87 ? -2.880 2.008 10.723 1.00 98.44 87 ILE A O 1
ATOM 640 N N . LEU A 1 88 ? -4.630 3.277 11.323 1.00 97.94 88 LEU A N 1
ATOM 641 C CA . LEU A 1 88 ? -3.929 3.964 12.413 1.00 97.94 88 LEU A CA 1
ATOM 642 C C . LEU A 1 88 ? -3.400 2.985 13.472 1.00 97.94 88 LEU A C 1
ATOM 644 O O . LEU A 1 88 ? -2.289 3.167 13.968 1.00 97.94 88 LEU A O 1
ATOM 648 N N . ALA A 1 89 ? -4.140 1.911 13.764 1.00 98.00 89 ALA A N 1
ATOM 649 C CA . ALA A 1 89 ? -3.711 0.860 14.688 1.00 98.00 89 ALA A CA 1
ATOM 650 C C . ALA A 1 89 ? -2.453 0.101 14.217 1.00 98.00 89 ALA A C 1
ATOM 652 O O . ALA A 1 89 ? -1.732 -0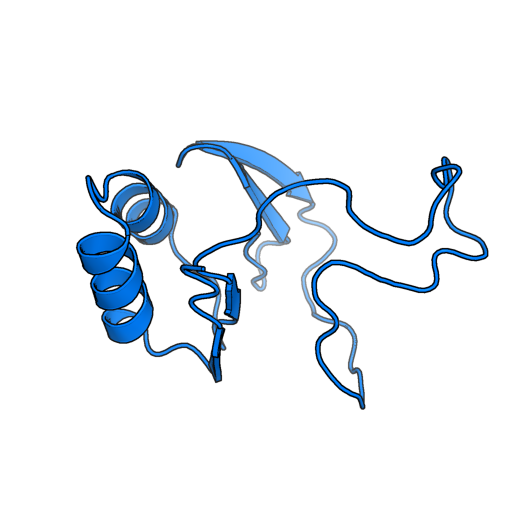.472 15.036 1.00 98.00 89 ALA A O 1
ATOM 653 N N . LEU A 1 90 ? -2.160 0.117 12.913 1.00 98.12 90 LEU A N 1
ATOM 654 C CA . LEU A 1 90 ? -0.964 -0.485 12.320 1.00 98.12 90 LEU A CA 1
ATOM 655 C C . LEU A 1 90 ? 0.249 0.467 12.294 1.00 98.12 90 LEU A C 1
ATOM 657 O O . LEU A 1 90 ? 1.305 0.078 11.799 1.00 98.12 90 LEU A O 1
ATOM 661 N N . ASN A 1 91 ? 0.137 1.673 12.868 1.00 97.75 91 ASN A N 1
ATOM 662 C CA . ASN A 1 91 ? 1.215 2.667 12.993 1.00 97.75 91 ASN A CA 1
ATOM 663 C C . ASN A 1 91 ? 1.893 3.009 11.648 1.00 97.75 91 ASN A C 1
ATOM 665 O O . ASN A 1 91 ? 3.090 2.750 11.466 1.00 97.75 91 ASN A O 1
ATOM 669 N N . PRO A 1 92 ? 1.148 3.576 10.683 1.00 98.31 92 PRO A N 1
ATOM 670 C CA . PRO A 1 92 ? 1.705 3.952 9.395 1.00 98.31 92 PRO A CA 1
ATOM 671 C C . PRO A 1 92 ? 2.743 5.069 9.560 1.00 98.31 92 PRO A C 1
ATOM 673 O O . PRO A 1 92 ? 2.608 5.950 10.408 1.00 98.31 92 PRO A O 1
ATOM 676 N N . SER A 1 93 ? 3.766 5.068 8.709 1.00 96.75 93 SER A N 1
ATOM 677 C CA . SER A 1 93 ? 4.718 6.177 8.604 1.00 96.75 93 SER A CA 1
ATOM 678 C C . SER A 1 93 ? 4.133 7.374 7.849 1.00 96.75 93 SER A C 1
ATOM 680 O O . SER A 1 93 ? 4.613 8.494 8.014 1.00 96.75 93 SER A O 1
ATOM 682 N N . ALA A 1 94 ? 3.094 7.151 7.041 1.00 97.31 94 ALA A N 1
ATOM 683 C CA . ALA A 1 94 ? 2.297 8.200 6.421 1.00 97.31 94 ALA A CA 1
ATOM 684 C C . ALA A 1 94 ? 0.876 7.705 6.121 1.00 97.31 94 ALA A C 1
ATOM 686 O O . ALA A 1 94 ? 0.693 6.543 5.761 1.00 97.31 94 ALA A O 1
ATOM 687 N N . PHE A 1 95 ? -0.119 8.583 6.249 1.00 97.81 95 PHE A N 1
ATOM 688 C CA . PHE A 1 95 ? -1.521 8.254 6.003 1.00 97.81 95 PHE A CA 1
ATOM 689 C C . PHE A 1 95 ? -2.287 9.461 5.449 1.00 97.81 95 PHE A C 1
ATOM 691 O O . PHE A 1 95 ? -2.271 10.539 6.044 1.00 97.81 95 PHE A O 1
ATOM 698 N N . TRP A 1 96 ? -2.966 9.262 4.320 1.00 97.50 96 TRP A N 1
ATOM 699 C CA . TRP A 1 96 ? -3.847 10.228 3.670 1.00 97.50 96 TRP A CA 1
ATOM 700 C C . TRP A 1 96 ? -5.240 9.605 3.513 1.00 97.50 96 TRP A C 1
ATOM 702 O O . TRP A 1 96 ? -5.439 8.806 2.599 1.00 97.50 96 TRP A O 1
ATOM 712 N N . PRO A 1 97 ? -6.214 9.977 4.363 1.00 94.31 97 PRO A N 1
ATOM 713 C CA . PRO A 1 97 ? -7.557 9.403 4.304 1.00 94.31 97 PRO A CA 1
ATOM 714 C C . PRO A 1 97 ? -8.290 9.704 2.991 1.00 94.31 97 PRO A C 1
ATOM 716 O O . PRO A 1 97 ? -8.994 8.854 2.480 1.00 94.31 97 PRO A O 1
ATOM 719 N N . LEU A 1 98 ? -8.125 10.908 2.422 1.00 92.75 98 LEU A N 1
ATOM 720 C CA . LEU A 1 98 ? -8.732 11.317 1.139 1.00 92.75 98 LEU A CA 1
ATOM 721 C C . LEU A 1 98 ? -10.262 11.088 1.028 1.00 92.75 98 LEU A C 1
ATOM 723 O O . LEU A 1 98 ? -10.790 10.994 -0.073 1.00 92.75 98 LEU A O 1
ATOM 727 N N . ASN A 1 99 ? -10.978 11.066 2.157 1.00 81.75 99 ASN A N 1
ATOM 728 C CA . ASN A 1 99 ? -12.414 10.755 2.265 1.00 81.75 99 ASN A CA 1
ATOM 729 C C . ASN A 1 99 ? -13.355 11.888 1.779 1.00 81.75 99 ASN A C 1
ATOM 731 O O . ASN A 1 99 ? -14.346 12.187 2.447 1.00 81.75 99 ASN A O 1
ATOM 735 N N . GLY A 1 100 ? -13.000 12.569 0.684 1.00 63.06 100 GLY A N 1
ATOM 736 C CA . GLY A 1 100 ? -13.777 13.658 0.075 1.00 63.06 100 GLY A CA 1
ATOM 737 C C . GLY A 1 100 ? -14.964 13.183 -0.750 1.00 63.06 100 GLY A C 1
ATOM 738 O O . GLY A 1 100 ? -14.856 12.105 -1.376 1.00 63.06 100 GLY A O 1
#

Radius of gyration: 14.79 Å; chains: 1; bounding box: 34×27×37 Å

Foldseek 3Di:
DFAAQQFDFDDDLLHTDDTDRVHHDDDDDDDDDDDQFDPCPPPPPDDPDRGHDDADFWDFAAPHGDDSVLSNCLSPDPDLVSNNVSRVVRPTPDIDGSPD

Sequence (100 aa):
ATLSSAGMFLYVDGTQVASDPSNTSAQTFSGYWRLGYDNLNGWPSKPASDYFVGNLADVAIFPSALSAQSVATLYSATSSSAESQAILALNPSAFWPLNG